Protein AF-A0A7K8XQ75-F1 (afdb_monomer)

Sequence (175 aa):
MLWAVLLTVSVVGAARAELCKPDAQNAFKVRLSIKTALGENAYAWDAHEEYLFRAMVAFAMRRYSSKSTTQISNVLLCNVTDRVSFWFVVTESSQNVTTVPGREVEAAIRLNRHRINSAFLLSDQTLQFLKITSTLSPPLEPSTPVWLIVFGVVLCLVVAGIVLLIVGGIRQRRR

InterPro domains:
  IPR031588 Collectrin domain [PF16959] (27-175)
  IPR031588 Collectrin domain [PS52010] (24-175)
  IPR042944 Collectrin [PTHR46884] (1-175)

Organism: NCBI:txid91767

pLDDT: mean 83.29, std 14.22, range [47.53, 97.81]

Radius of gyration: 29.07 Å; Cα contacts (8 Å, |Δi|>4): 182; chains: 1; bounding box: 82×29×91 Å

Solvent-accessible surface area (backbone atoms only — not comparable to full-atom values): 10017 Å² total; per-residue (Å²): 116,68,67,63,54,54,54,56,55,52,53,58,53,52,58,55,54,64,63,53,41,86,84,31,93,48,46,44,48,37,41,44,37,53,54,80,66,44,52,91,73,42,77,79,90,43,75,65,54,52,49,49,49,26,43,49,52,23,48,24,46,26,69,58,68,72,46,85,66,48,44,45,82,20,41,44,78,29,76,76,43,94,74,44,33,32,34,37,37,47,30,62,40,85,85,53,87,46,69,46,58,44,70,59,53,44,52,14,46,60,74,36,38,72,60,53,26,59,75,70,72,37,48,71,84,30,47,34,43,81,88,46,80,74,84,72,70,76,79,81,71,67,98,60,63,70,65,59,57,53,50,51,54,54,51,52,53,52,53,51,50,52,52,51,51,53,52,47,52,54,52,62,74,75,106

Mean predicted aligned error: 11.75 Å

Secondary structure (DSSP, 8-state):
-HHHHHHHHHHHHHHHHHHTSTT-TT-EEEEE-HHHHHGGGPPP--HHHHHHHHHHHHHHHHHHH--TT--GGGEEEE---TTSEEEEEEBS-SSS-PBPPHHHHHHHHHHTHHHHHHHHT--TTTEEETTS---PPP----SS-HHHHHHHHHHHHHHHHHHHHHHHHHHHHH-

Nearest PDB structures (foldseek):
  8wm3-assembly1_D  TM=7.277E-01  e=9.336E-15  Homo sapiens
  6m1d-assembly1_D  TM=7.687E-01  e=4.676E-13  Homo sapiens
  7l7f-assembly1_D  TM=9.248E-01  e=2.201E-11  Homo sapiens
  7c8j-assembly1_A  TM=8.771E-01  e=1.334E-10  Rhinolophus macrotis
  7wpo-assembly1_A  TM=7.998E-01  e=4.547E-06  Pipistrellus pipistrellus

Foldseek 3Di:
DVVVVVVVVVVLVVLLVVCQDPPPQQKWKKAAQQCVQQPPNRDACDPVVVLVLLVLLQVLLCVQPVDNQFDSLQWDWHDQDRSGMIMIWGARDNNDRHTDHNVSSLVSCLVCVVVSCVVSVHACVRIDTPVHDHNDDPPPDPPDDPVVVVVVVVVVVVVVVVVCVVVVVVVVVVD

Structure (mmCIF, N/CA/C/O backbone):
data_AF-A0A7K8XQ75-F1
#
_entry.id   AF-A0A7K8XQ75-F1
#
loop_
_atom_site.group_PDB
_atom_site.id
_atom_site.type_symbol
_atom_site.label_atom_id
_atom_site.label_alt_id
_atom_site.label_comp_id
_atom_site.label_asym_id
_atom_site.label_entity_id
_atom_site.label_seq_id
_atom_site.pdbx_PDB_ins_code
_atom_site.Cartn_x
_atom_site.Cartn_y
_atom_site.Cartn_z
_atom_site.occupancy
_atom_site.B_iso_or_equiv
_atom_site.auth_seq_id
_atom_site.auth_comp_id
_atom_site.auth_asym_id
_atom_site.auth_atom_id
_atom_site.pdbx_PDB_model_num
ATOM 1 N N . MET A 1 1 ? 28.009 -2.185 -37.818 1.00 51.62 1 MET A N 1
ATOM 2 C CA . MET A 1 1 ? 27.436 -1.313 -36.763 1.00 51.62 1 MET A CA 1
ATOM 3 C C . MET A 1 1 ? 26.170 -1.884 -36.112 1.00 51.62 1 MET A C 1
ATOM 5 O O . MET A 1 1 ? 25.994 -1.663 -34.926 1.00 51.62 1 MET A O 1
ATOM 9 N N . LEU A 1 2 ? 25.347 -2.690 -36.804 1.00 50.03 2 LEU A N 1
ATOM 10 C CA . LEU A 1 2 ? 24.183 -3.376 -36.202 1.00 50.03 2 LEU A CA 1
ATOM 11 C C . LEU A 1 2 ? 24.526 -4.378 -35.082 1.00 50.03 2 LEU A C 1
ATOM 13 O O . LEU A 1 2 ? 23.783 -4.499 -34.115 1.00 50.03 2 LEU A O 1
ATOM 17 N N . TRP A 1 3 ? 25.661 -5.073 -35.181 1.00 47.53 3 TRP A N 1
ATOM 18 C CA . TRP A 1 3 ? 26.038 -6.109 -34.211 1.00 47.53 3 TRP A CA 1
ATOM 19 C C . TRP A 1 3 ? 26.386 -5.544 -32.823 1.00 47.53 3 TRP A C 1
ATOM 21 O O . TRP A 1 3 ? 26.013 -6.120 -31.806 1.00 47.53 3 TRP A O 1
ATOM 31 N N . ALA A 1 4 ? 27.010 -4.362 -32.779 1.00 51.62 4 ALA A N 1
ATOM 32 C CA . ALA A 1 4 ? 27.295 -3.655 -31.530 1.00 51.62 4 ALA A CA 1
ATOM 33 C C . ALA A 1 4 ? 26.014 -3.134 -30.849 1.00 51.62 4 ALA A C 1
ATOM 35 O O . ALA A 1 4 ? 25.926 -3.145 -29.627 1.00 51.62 4 ALA A O 1
ATOM 36 N N . VAL A 1 5 ? 25.006 -2.731 -31.633 1.00 56.59 5 VAL A N 1
ATOM 37 C CA . VAL A 1 5 ? 23.699 -2.282 -31.116 1.00 56.59 5 VAL A CA 1
ATOM 38 C C . VAL A 1 5 ? 22.895 -3.454 -30.543 1.00 56.59 5 VAL A C 1
ATOM 40 O O . VAL A 1 5 ? 22.254 -3.316 -29.508 1.00 56.59 5 VAL A O 1
ATOM 43 N N . LEU A 1 6 ? 22.961 -4.633 -31.167 1.00 54.34 6 LEU A N 1
ATOM 44 C CA . LEU A 1 6 ? 22.294 -5.837 -30.655 1.00 54.34 6 LEU A CA 1
ATOM 45 C C . LEU A 1 6 ? 22.898 -6.312 -29.322 1.00 54.34 6 LEU A C 1
ATOM 47 O O . LEU A 1 6 ? 22.156 -6.651 -28.400 1.00 54.34 6 LEU A O 1
ATOM 51 N N . LEU A 1 7 ? 24.228 -6.265 -29.188 1.00 51.50 7 LEU A N 1
ATOM 52 C CA . LEU A 1 7 ? 24.928 -6.642 -27.956 1.00 51.50 7 LEU A CA 1
ATOM 53 C C . LEU A 1 7 ? 24.612 -5.697 -26.783 1.00 51.50 7 LEU A C 1
ATOM 55 O O . LEU A 1 7 ? 24.363 -6.165 -25.670 1.00 51.50 7 LEU A O 1
ATOM 59 N N . THR A 1 8 ? 24.539 -4.382 -27.009 1.00 51.41 8 THR A N 1
ATOM 60 C CA . THR A 1 8 ? 24.207 -3.427 -25.935 1.00 51.41 8 THR A CA 1
ATOM 61 C C . THR A 1 8 ? 22.751 -3.533 -25.476 1.00 51.41 8 THR A C 1
ATOM 63 O O . THR A 1 8 ? 22.487 -3.437 -24.276 1.00 51.41 8 THR A O 1
ATOM 66 N N . VAL A 1 9 ? 21.809 -3.824 -26.380 1.00 52.88 9 VAL A N 1
ATOM 67 C CA . VAL A 1 9 ? 20.395 -4.054 -26.025 1.00 52.88 9 VAL A CA 1
ATOM 68 C C . VAL A 1 9 ? 20.227 -5.316 -25.163 1.00 52.88 9 VAL A C 1
ATOM 70 O O . VAL A 1 9 ? 19.469 -5.291 -24.190 1.00 52.88 9 VAL A O 1
ATOM 73 N N . SER A 1 10 ? 20.972 -6.393 -25.444 1.00 50.97 10 SER A N 1
ATOM 74 C CA . SER A 1 10 ? 20.899 -7.632 -24.649 1.00 50.97 10 SER A CA 1
ATOM 75 C C . SER A 1 10 ? 21.414 -7.489 -23.210 1.00 50.97 10 SER A C 1
ATOM 77 O O . SER A 1 10 ? 20.824 -8.056 -22.289 1.00 50.97 10 SER A O 1
ATOM 79 N N . VAL A 1 11 ? 22.460 -6.687 -22.980 1.00 50.06 11 VAL A N 1
ATOM 80 C CA . VAL A 1 11 ? 23.058 -6.513 -21.641 1.00 50.06 11 VAL A CA 1
ATOM 81 C C . VAL A 1 11 ? 22.145 -5.703 -20.712 1.00 50.06 11 VAL A C 1
ATOM 83 O O . VAL A 1 11 ? 21.989 -6.048 -19.541 1.00 50.06 11 VAL A O 1
ATOM 86 N N . VAL A 1 12 ? 21.473 -4.669 -21.231 1.00 52.28 12 VAL A N 1
ATOM 87 C CA . VAL A 1 12 ? 20.527 -3.859 -20.439 1.00 52.28 12 VAL A CA 1
ATOM 88 C C . VAL A 1 12 ? 19.280 -4.666 -20.056 1.00 52.28 12 VAL A C 1
ATOM 90 O O . VAL A 1 12 ? 18.773 -4.525 -18.941 1.00 52.28 12 VAL A O 1
ATOM 93 N N . GLY A 1 13 ? 18.802 -5.544 -20.946 1.00 53.75 13 GLY A N 1
ATOM 94 C CA . GLY A 1 13 ? 17.703 -6.468 -20.648 1.00 53.75 13 GLY A CA 1
ATOM 95 C C . GLY A 1 13 ? 18.053 -7.465 -19.539 1.00 53.75 13 GLY A C 1
ATOM 96 O O . GLY A 1 13 ? 17.274 -7.637 -18.601 1.00 53.75 13 GLY A O 1
ATOM 97 N N . ALA A 1 14 ? 19.250 -8.056 -19.595 1.00 54.78 14 ALA A N 1
ATOM 98 C CA . ALA A 1 14 ? 19.721 -9.020 -18.599 1.00 54.78 14 ALA A CA 1
ATOM 99 C C . ALA A 1 14 ? 19.914 -8.394 -17.205 1.00 54.78 14 ALA A C 1
ATOM 101 O O . ALA A 1 14 ? 19.496 -8.977 -16.206 1.00 54.78 14 ALA A O 1
ATOM 102 N N . ALA A 1 15 ? 20.460 -7.174 -17.128 1.00 55.91 15 ALA A N 1
ATOM 103 C CA . ALA A 1 15 ? 20.606 -6.462 -15.857 1.00 55.91 15 ALA A CA 1
ATOM 104 C C . ALA A 1 15 ? 19.244 -6.174 -15.199 1.00 55.91 15 ALA A C 1
ATOM 106 O O . ALA A 1 15 ? 19.079 -6.371 -13.999 1.00 55.91 15 ALA A O 1
ATOM 107 N N . ARG A 1 16 ? 18.231 -5.775 -15.983 1.00 56.72 16 ARG A N 1
ATOM 108 C CA . ARG A 1 16 ? 16.862 -5.561 -15.474 1.00 56.72 16 ARG A CA 1
ATOM 109 C C . ARG A 1 16 ? 16.190 -6.858 -15.012 1.00 56.72 16 ARG A C 1
ATOM 111 O O . ARG A 1 16 ? 15.435 -6.827 -14.043 1.00 56.72 16 ARG A O 1
ATOM 118 N N . ALA A 1 17 ? 16.478 -7.983 -15.666 1.00 58.53 17 ALA A N 1
ATOM 119 C CA . ALA A 1 17 ? 15.944 -9.290 -15.287 1.00 58.53 17 ALA A CA 1
ATOM 120 C C . ALA A 1 17 ? 16.508 -9.798 -13.944 1.00 58.53 17 ALA A C 1
ATOM 122 O O . ALA A 1 17 ? 15.764 -10.378 -13.155 1.00 58.53 17 ALA A O 1
ATOM 123 N N . GLU A 1 18 ? 17.783 -9.525 -13.644 1.00 61.78 18 GLU A N 1
ATOM 124 C CA . GLU A 1 18 ? 18.412 -9.866 -12.357 1.00 61.78 18 GLU A CA 1
ATOM 125 C C . GLU A 1 18 ? 17.819 -9.064 -11.182 1.00 61.78 18 GLU A C 1
ATOM 127 O O . GLU A 1 18 ? 17.559 -9.632 -10.120 1.00 61.78 18 GLU A O 1
ATOM 132 N N . LEU A 1 19 ? 17.519 -7.769 -11.374 1.00 66.88 19 LEU A N 1
ATOM 133 C CA . LEU A 1 19 ? 16.859 -6.949 -10.343 1.00 66.88 19 LEU A CA 1
ATOM 134 C C . LEU A 1 19 ? 15.423 -7.398 -10.045 1.00 66.88 19 LEU A C 1
ATOM 136 O O . LEU A 1 19 ? 14.936 -7.204 -8.933 1.00 66.88 19 LEU A O 1
ATOM 140 N N . CYS A 1 20 ? 14.753 -7.987 -11.033 1.00 69.25 20 CYS A N 1
ATOM 141 C CA . CYS A 1 20 ? 13.373 -8.453 -10.945 1.00 69.25 20 CYS A CA 1
ATOM 142 C C . CYS A 1 20 ? 13.232 -9.881 -10.385 1.00 69.25 20 CYS A C 1
ATOM 144 O O . CYS A 1 20 ? 12.158 -10.481 -10.509 1.00 69.25 20 CYS A O 1
ATOM 146 N N . LYS A 1 21 ? 14.274 -10.442 -9.756 1.00 75.44 21 LYS A N 1
ATOM 147 C CA . LYS A 1 21 ? 14.141 -11.717 -9.043 1.00 75.44 21 LYS A CA 1
ATOM 148 C C . LYS A 1 21 ? 13.175 -11.572 -7.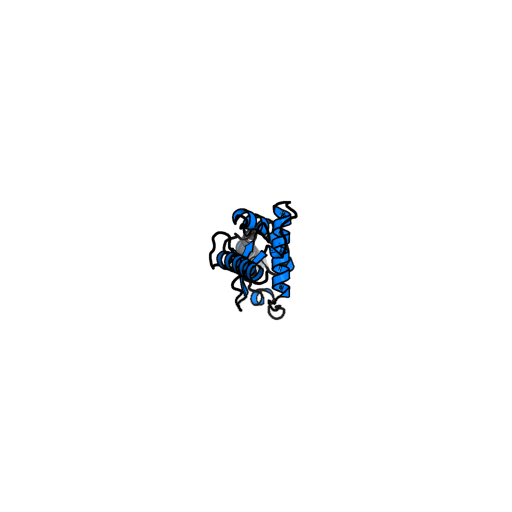855 1.00 75.44 21 LYS A C 1
ATOM 150 O O . LYS A 1 21 ? 13.261 -10.587 -7.113 1.00 75.44 21 LYS A O 1
ATOM 155 N N . PRO A 1 22 ? 12.266 -12.546 -7.645 1.00 68.62 22 PRO A N 1
ATOM 156 C CA . PRO A 1 22 ? 11.470 -12.614 -6.424 1.00 68.62 22 PRO A CA 1
ATOM 157 C C . PRO A 1 22 ? 12.393 -12.528 -5.204 1.00 68.62 22 PRO A C 1
ATOM 159 O O . PRO A 1 22 ? 13.448 -13.158 -5.193 1.00 68.62 22 PRO A O 1
ATOM 162 N N . ASP A 1 23 ? 12.015 -11.726 -4.208 1.00 67.94 23 ASP A N 1
ATOM 163 C CA . ASP A 1 23 ? 12.770 -11.557 -2.959 1.00 67.94 23 ASP A CA 1
ATOM 164 C C . ASP A 1 23 ? 14.181 -10.943 -3.089 1.00 67.94 23 ASP A C 1
ATOM 166 O O . ASP A 1 23 ? 14.977 -11.023 -2.151 1.00 67.94 23 ASP A O 1
ATOM 170 N N . ALA A 1 24 ? 14.490 -10.246 -4.189 1.00 79.81 24 ALA A N 1
ATOM 171 C CA . ALA A 1 24 ? 15.723 -9.462 -4.277 1.00 79.81 24 ALA A CA 1
ATOM 172 C C . ALA A 1 24 ? 15.848 -8.450 -3.111 1.00 79.81 24 ALA A C 1
ATOM 174 O O . ALA A 1 24 ? 14.855 -7.956 -2.561 1.00 79.81 24 ALA A O 1
ATOM 175 N N . GLN A 1 25 ? 17.087 -8.128 -2.723 1.00 78.75 25 GLN A N 1
ATOM 176 C CA . GLN A 1 25 ? 17.400 -7.409 -1.477 1.00 78.75 25 GLN A CA 1
ATOM 177 C C . GLN A 1 25 ? 16.651 -6.068 -1.331 1.00 78.75 25 GLN A C 1
ATOM 179 O O . GLN A 1 25 ? 16.141 -5.769 -0.254 1.00 78.75 25 GLN A O 1
ATOM 184 N N . ASN A 1 26 ? 16.507 -5.312 -2.426 1.00 85.50 26 ASN A N 1
ATOM 185 C CA . ASN A 1 26 ? 15.805 -4.019 -2.476 1.00 85.50 26 ASN A CA 1
ATOM 186 C C . ASN A 1 26 ? 14.450 -4.090 -3.207 1.00 85.50 26 ASN A C 1
ATOM 188 O O . ASN A 1 26 ? 13.930 -3.068 -3.655 1.00 85.50 26 ASN A O 1
ATOM 192 N N . ALA A 1 27 ? 13.880 -5.291 -3.341 1.00 88.75 27 ALA A N 1
ATOM 193 C CA . ALA A 1 27 ? 12.554 -5.490 -3.906 1.00 88.75 27 ALA A CA 1
ATOM 194 C C . ALA A 1 27 ? 11.482 -5.544 -2.814 1.00 88.75 27 ALA A C 1
ATOM 196 O O . ALA A 1 27 ? 11.645 -6.165 -1.752 1.00 88.75 27 ALA A O 1
ATOM 197 N N . PHE A 1 28 ? 10.351 -4.914 -3.122 1.00 90.88 28 PHE A N 1
ATOM 198 C CA . PHE A 1 28 ? 9.192 -4.819 -2.248 1.00 90.88 28 PHE A CA 1
ATOM 199 C C . PHE A 1 28 ? 7.995 -5.491 -2.901 1.00 90.88 28 PHE A C 1
ATOM 201 O O . PHE A 1 28 ? 7.635 -5.178 -4.035 1.00 90.88 28 PHE A O 1
ATOM 208 N N . LYS A 1 29 ? 7.362 -6.411 -2.172 1.00 92.81 29 LYS A N 1
ATOM 209 C CA . LYS A 1 29 ? 6.135 -7.067 -2.618 1.00 92.81 29 LYS A CA 1
ATOM 210 C C . LYS A 1 29 ? 4.924 -6.254 -2.206 1.00 92.81 29 LYS A C 1
ATOM 212 O O . LYS A 1 29 ? 4.762 -5.939 -1.022 1.00 92.81 29 LYS A O 1
ATOM 217 N N . VAL A 1 30 ? 4.071 -5.985 -3.183 1.00 94.00 30 VAL A N 1
ATOM 218 C CA . VAL A 1 30 ? 2.798 -5.289 -3.024 1.00 94.00 30 VAL A CA 1
ATOM 219 C C . VAL A 1 30 ? 1.667 -6.281 -3.241 1.00 94.00 30 VAL A C 1
ATOM 221 O O . VAL A 1 30 ? 1.740 -7.159 -4.106 1.00 94.00 30 VAL A O 1
ATOM 224 N N . ARG A 1 31 ? 0.630 -6.163 -2.416 1.00 93.75 31 ARG A N 1
ATOM 225 C CA . ARG A 1 31 ? -0.622 -6.909 -2.544 1.00 93.75 31 ARG A CA 1
ATOM 226 C C . ARG A 1 31 ? -1.774 -5.920 -2.546 1.00 93.75 31 ARG A C 1
ATOM 228 O O . ARG A 1 31 ? -1.891 -5.133 -1.605 1.00 93.75 31 ARG A O 1
ATOM 235 N N . LEU A 1 32 ? -2.602 -5.984 -3.583 1.00 93.31 32 LEU A N 1
ATOM 236 C CA . LEU A 1 32 ? -3.804 -5.174 -3.699 1.00 93.31 32 LEU A CA 1
ATOM 237 C C . LEU A 1 32 ? -5.047 -6.058 -3.586 1.00 93.31 32 LEU A C 1
ATOM 239 O O . LEU A 1 32 ? -5.178 -7.070 -4.266 1.00 93.31 32 LEU A O 1
ATOM 243 N N . SER A 1 33 ? -5.981 -5.637 -2.743 1.00 93.19 33 SER A N 1
ATOM 244 C CA . SER A 1 33 ? -7.281 -6.271 -2.525 1.00 93.19 33 SER A CA 1
ATOM 245 C C . SER A 1 33 ? -8.392 -5.344 -3.020 1.00 93.19 33 SER A C 1
ATOM 247 O O . SER A 1 33 ? -9.224 -4.880 -2.242 1.00 93.19 33 SER A O 1
ATOM 249 N N . ILE A 1 34 ? -8.384 -5.050 -4.324 1.00 92.62 34 ILE A N 1
ATOM 250 C CA . ILE A 1 34 ? -9.261 -4.048 -4.960 1.00 92.62 34 ILE A CA 1
ATOM 251 C C . ILE A 1 34 ? -10.739 -4.425 -4.799 1.00 92.62 34 ILE A C 1
ATOM 253 O O . ILE A 1 34 ? -11.541 -3.623 -4.328 1.00 92.62 34 ILE A O 1
ATOM 257 N N . LYS A 1 35 ? -11.088 -5.686 -5.089 1.00 92.88 35 LYS A N 1
ATOM 258 C CA . LYS A 1 35 ? -12.463 -6.191 -4.945 1.00 92.88 35 LYS A CA 1
ATOM 259 C C . LYS A 1 35 ? -12.960 -6.151 -3.497 1.00 92.88 35 LYS A C 1
ATOM 261 O O . LYS A 1 35 ? -14.129 -5.882 -3.257 1.00 92.88 35 LYS A O 1
ATOM 266 N N . THR A 1 36 ? -12.076 -6.383 -2.527 1.00 91.69 36 THR A N 1
ATOM 267 C CA . THR A 1 36 ? -12.418 -6.279 -1.100 1.00 91.69 36 THR A CA 1
ATOM 268 C C . THR A 1 36 ? -12.687 -4.834 -0.686 1.00 91.69 36 THR A C 1
ATOM 270 O O . THR A 1 36 ? -13.547 -4.604 0.155 1.00 91.69 36 THR A O 1
ATOM 273 N N . ALA A 1 37 ? -11.970 -3.869 -1.266 1.00 91.31 37 ALA A N 1
ATOM 274 C CA . ALA A 1 37 ? -12.119 -2.454 -0.938 1.00 91.31 37 ALA A CA 1
ATOM 275 C C . ALA A 1 37 ? -13.349 -1.807 -1.595 1.00 91.31 37 ALA A C 1
ATOM 277 O O . ALA A 1 37 ? -14.038 -1.016 -0.959 1.00 91.31 37 ALA A O 1
ATOM 278 N N . LEU A 1 38 ? -13.602 -2.126 -2.868 1.00 92.00 38 LEU A N 1
ATOM 279 C CA . LEU A 1 38 ? -14.542 -1.388 -3.723 1.00 92.00 38 LEU A CA 1
ATOM 280 C C . LEU A 1 38 ? -15.790 -2.192 -4.117 1.00 92.00 38 LEU A C 1
ATOM 282 O O . LEU A 1 38 ? -16.727 -1.625 -4.680 1.00 92.00 38 LEU A O 1
ATOM 286 N N . GLY A 1 39 ? -15.828 -3.496 -3.822 1.00 92.69 39 GLY A N 1
ATOM 287 C CA . GLY A 1 39 ? -16.958 -4.365 -4.150 1.00 92.69 39 GLY A CA 1
ATOM 288 C C . GLY A 1 39 ? -17.247 -4.382 -5.652 1.00 92.69 39 GLY A C 1
ATOM 289 O O . GLY A 1 39 ? -16.373 -4.710 -6.453 1.00 92.69 39 GLY A O 1
ATOM 290 N N . GLU A 1 40 ? -18.470 -4.003 -6.021 1.00 93.69 40 GLU A N 1
ATOM 291 C CA . GLU A 1 40 ? -18.932 -3.946 -7.416 1.00 93.69 40 GLU A CA 1
ATOM 292 C C . GLU A 1 40 ? -18.335 -2.771 -8.213 1.00 93.69 40 GLU A C 1
ATOM 294 O O . GLU A 1 40 ? -18.297 -2.817 -9.436 1.00 93.69 40 GLU A O 1
ATOM 299 N N . ASN A 1 41 ? -17.802 -1.744 -7.540 1.00 92.44 41 ASN A N 1
ATOM 300 C CA . ASN A 1 41 ? -17.135 -0.603 -8.184 1.00 92.44 41 ASN A CA 1
ATOM 301 C C . ASN A 1 41 ? -15.624 -0.837 -8.380 1.00 92.44 41 ASN A C 1
ATOM 303 O O . ASN A 1 41 ? -14.857 0.114 -8.540 1.00 92.44 41 ASN A O 1
ATOM 307 N N . ALA A 1 42 ? -15.162 -2.087 -8.289 1.00 93.31 42 ALA A N 1
ATOM 308 C CA . ALA A 1 42 ? -13.751 -2.418 -8.422 1.00 93.31 42 ALA A CA 1
ATOM 309 C C . ALA A 1 42 ? -13.264 -2.207 -9.861 1.00 93.31 42 ALA A C 1
ATOM 311 O O . ALA A 1 42 ? -13.775 -2.816 -10.800 1.00 93.31 42 ALA A O 1
ATOM 312 N N . TYR A 1 43 ? -12.236 -1.376 -10.020 1.00 93.25 43 TYR A N 1
ATOM 313 C CA . TYR A 1 43 ? -11.557 -1.198 -11.299 1.00 93.25 43 TYR A CA 1
ATOM 314 C C . TYR A 1 43 ? -10.650 -2.392 -11.625 1.00 93.25 43 TYR A C 1
ATOM 316 O O . TYR A 1 43 ? -10.206 -3.133 -10.740 1.00 93.25 43 TYR A O 1
ATOM 324 N N . ALA A 1 44 ? -10.377 -2.576 -12.917 1.00 93.62 44 ALA A N 1
ATOM 325 C CA . ALA A 1 44 ? -9.423 -3.567 -13.390 1.00 93.62 44 ALA A CA 1
ATOM 326 C C . ALA A 1 44 ? -7.993 -3.046 -13.208 1.00 93.62 44 ALA A C 1
ATOM 328 O O . ALA A 1 44 ? -7.710 -1.884 -13.486 1.00 93.62 44 ALA A O 1
ATOM 329 N N . TRP A 1 45 ? -7.085 -3.912 -12.761 1.00 93.94 45 TRP A N 1
ATOM 330 C CA . TRP A 1 45 ? -5.667 -3.572 -12.712 1.00 93.94 45 TRP A CA 1
ATOM 331 C C . TRP A 1 45 ? -5.052 -3.745 -14.101 1.00 93.94 45 TRP A C 1
ATOM 333 O O . TRP A 1 45 ? -4.748 -4.865 -14.512 1.00 93.94 45 TRP A O 1
ATOM 343 N N . ASP A 1 46 ? -4.917 -2.643 -14.832 1.00 92.81 46 ASP A N 1
ATOM 344 C CA . ASP A 1 46 ? -4.416 -2.612 -16.204 1.00 92.81 46 ASP A CA 1
ATOM 345 C C . ASP A 1 46 ? -3.104 -1.810 -16.331 1.00 92.81 46 ASP A C 1
ATOM 347 O O . ASP A 1 46 ? -2.505 -1.359 -15.351 1.00 92.81 46 ASP A O 1
ATOM 351 N N . ALA A 1 47 ? -2.636 -1.618 -17.567 1.00 93.31 47 ALA A N 1
ATOM 352 C CA . ALA A 1 47 ? -1.417 -0.862 -17.839 1.00 93.31 47 ALA A CA 1
ATOM 353 C C . ALA A 1 47 ? -1.501 0.619 -17.411 1.00 93.31 47 ALA A C 1
ATOM 355 O O . ALA A 1 47 ? -0.464 1.251 -17.194 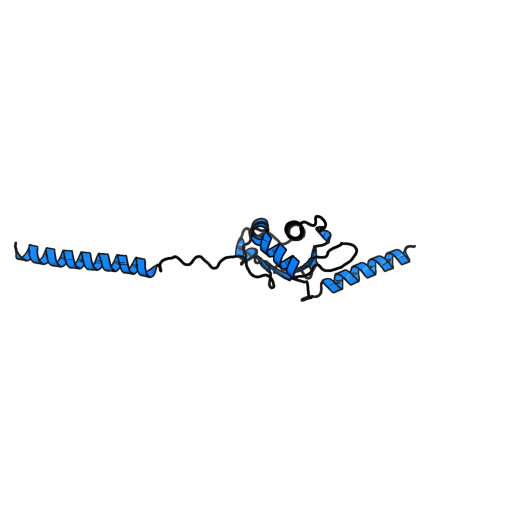1.00 93.31 47 ALA A O 1
ATOM 356 N N . HIS A 1 48 ? -2.704 1.193 -17.314 1.00 94.62 48 HIS A N 1
ATOM 357 C CA . HIS A 1 48 ? -2.911 2.571 -16.870 1.00 94.62 48 HIS A CA 1
ATOM 358 C C . HIS A 1 48 ? -2.761 2.666 -15.351 1.00 94.62 48 HIS A C 1
ATOM 360 O O . HIS A 1 48 ? -2.037 3.542 -14.871 1.00 94.62 48 HIS A O 1
ATOM 366 N N . GLU A 1 49 ? -3.330 1.716 -14.611 1.00 94.62 49 GLU A N 1
ATOM 367 C CA . GLU A 1 49 ? -3.148 1.606 -13.159 1.00 94.62 49 GLU A CA 1
ATOM 368 C C . GLU A 1 49 ? -1.695 1.289 -12.784 1.00 94.62 49 GLU A C 1
ATOM 370 O O . GLU A 1 49 ? -1.127 1.891 -11.869 1.00 94.62 49 GLU A O 1
ATOM 375 N N . GLU A 1 50 ? -1.023 0.425 -13.551 1.00 94.25 50 GLU A N 1
ATOM 376 C CA . GLU A 1 50 ? 0.414 0.200 -13.387 1.00 94.25 50 GLU A CA 1
ATOM 377 C C . GLU A 1 50 ? 1.233 1.477 -13.602 1.00 94.25 50 GLU A C 1
ATOM 379 O O . GLU A 1 50 ? 2.181 1.749 -12.857 1.00 94.25 50 GLU A O 1
ATOM 384 N N . TYR A 1 51 ? 0.898 2.263 -14.627 1.00 95.31 51 TYR A N 1
ATOM 385 C CA . TYR A 1 51 ? 1.566 3.532 -14.894 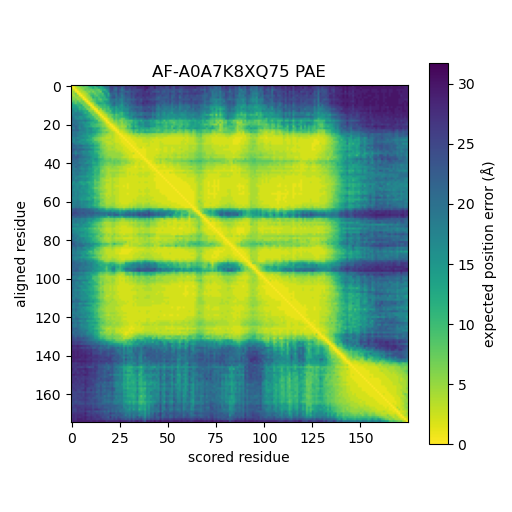1.00 95.31 51 TYR A CA 1
ATOM 386 C C . TYR A 1 51 ? 1.331 4.530 -13.755 1.00 95.31 51 TYR A C 1
ATOM 388 O O . TYR A 1 51 ? 2.286 5.151 -13.276 1.00 95.31 51 TYR A O 1
ATOM 396 N N . LEU A 1 52 ? 0.089 4.639 -13.272 1.00 96.00 52 LEU A N 1
ATOM 397 C CA . LEU A 1 52 ? -0.267 5.466 -12.123 1.00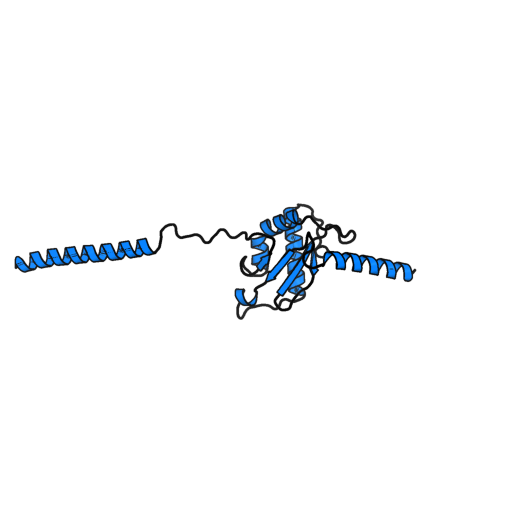 96.00 52 LEU A CA 1
ATOM 398 C C . LEU A 1 52 ? 0.520 5.040 -10.880 1.00 96.00 52 LEU A C 1
ATOM 400 O O . LEU A 1 52 ? 1.071 5.886 -10.175 1.00 96.00 52 LEU A O 1
ATOM 404 N N . PHE A 1 53 ? 0.668 3.735 -10.646 1.00 95.81 53 PHE A N 1
ATOM 405 C CA . PHE A 1 53 ? 1.443 3.213 -9.523 1.00 95.81 53 PHE A CA 1
ATOM 406 C C . PHE A 1 53 ? 2.914 3.607 -9.619 1.00 95.81 53 PHE A C 1
ATOM 408 O O . PHE A 1 53 ? 3.477 4.147 -8.662 1.00 95.81 53 PHE A O 1
ATOM 415 N N . ARG A 1 54 ? 3.535 3.422 -10.791 1.00 95.00 54 ARG A N 1
ATOM 416 C CA . ARG A 1 54 ? 4.919 3.860 -11.037 1.00 95.00 54 ARG A CA 1
ATOM 417 C C . ARG A 1 54 ? 5.076 5.360 -10.805 1.00 95.00 54 ARG A C 1
ATOM 419 O O . ARG A 1 54 ? 6.052 5.783 -10.185 1.00 95.00 54 ARG A O 1
ATOM 426 N N . ALA A 1 55 ? 4.108 6.161 -11.248 1.00 95.12 55 ALA A N 1
ATOM 427 C CA . ALA A 1 55 ? 4.103 7.604 -11.043 1.00 95.12 55 ALA A CA 1
ATOM 428 C C . ALA A 1 55 ? 3.993 7.981 -9.558 1.00 95.12 55 ALA A C 1
ATOM 430 O O . ALA A 1 55 ? 4.734 8.848 -9.096 1.00 95.12 55 ALA A O 1
ATOM 431 N N . MET A 1 56 ? 3.137 7.302 -8.791 1.00 95.31 56 MET A N 1
ATOM 432 C CA . MET A 1 56 ? 2.971 7.537 -7.355 1.00 95.31 56 MET A CA 1
ATOM 433 C C . MET A 1 56 ? 4.214 7.153 -6.549 1.00 95.31 56 MET A C 1
ATOM 435 O O . MET A 1 56 ? 4.615 7.897 -5.651 1.00 95.31 56 MET A O 1
ATOM 439 N N . VAL A 1 57 ? 4.875 6.046 -6.896 1.00 93.88 57 VAL A N 1
ATOM 440 C CA . VAL A 1 57 ? 6.157 5.660 -6.286 1.00 93.88 57 VAL A CA 1
ATOM 441 C C . VAL A 1 57 ? 7.248 6.671 -6.638 1.00 93.88 57 VAL A C 1
ATOM 443 O O . VAL A 1 57 ? 7.935 7.163 -5.744 1.00 93.88 57 VAL A O 1
ATOM 446 N N . ALA A 1 58 ? 7.382 7.055 -7.912 1.00 92.94 58 ALA A N 1
ATOM 447 C CA . ALA A 1 58 ? 8.355 8.065 -8.328 1.00 92.94 58 ALA A CA 1
ATOM 448 C C . ALA A 1 58 ? 8.107 9.416 -7.633 1.00 92.94 58 ALA A C 1
ATOM 450 O O . ALA A 1 58 ? 9.049 10.068 -7.179 1.00 92.94 58 ALA A O 1
ATOM 451 N N . PHE A 1 59 ? 6.840 9.812 -7.486 1.00 92.88 59 PHE A N 1
ATOM 452 C CA . PHE A 1 59 ? 6.438 10.986 -6.719 1.00 92.88 59 PHE A CA 1
ATOM 453 C C . PHE A 1 59 ? 6.877 10.883 -5.251 1.00 92.88 59 PHE A C 1
ATOM 455 O O . PHE A 1 59 ? 7.490 11.819 -4.733 1.00 92.88 59 PHE A O 1
ATOM 462 N N . ALA A 1 60 ? 6.611 9.753 -4.588 1.00 92.38 60 ALA A N 1
ATOM 463 C CA . ALA A 1 60 ? 6.986 9.539 -3.192 1.00 92.38 60 ALA A CA 1
ATOM 464 C C . ALA A 1 60 ? 8.506 9.639 -2.990 1.00 92.38 60 ALA A C 1
ATOM 466 O O . ALA A 1 60 ? 8.968 10.320 -2.071 1.00 92.38 60 ALA A O 1
ATOM 467 N N . MET A 1 61 ? 9.281 9.040 -3.897 1.00 91.31 61 MET A N 1
ATOM 468 C CA . MET A 1 61 ? 10.745 9.105 -3.884 1.00 91.31 61 MET A CA 1
ATOM 469 C C . MET A 1 61 ? 11.265 10.536 -4.050 1.00 91.31 61 MET A C 1
ATOM 471 O O . MET A 1 61 ? 12.106 10.979 -3.264 1.00 91.31 61 MET A O 1
ATOM 475 N N . ARG A 1 62 ? 10.721 11.298 -5.011 1.00 90.94 62 ARG A N 1
ATOM 476 C CA . ARG A 1 62 ? 11.069 12.718 -5.211 1.00 90.94 62 ARG A CA 1
ATOM 477 C C . ARG A 1 62 ? 10.739 13.567 -3.990 1.00 90.94 62 ARG A C 1
ATOM 479 O O . ARG A 1 62 ? 11.524 14.429 -3.605 1.00 90.94 62 ARG A O 1
ATOM 486 N N . ARG A 1 63 ? 9.574 13.328 -3.382 1.00 89.50 63 ARG A N 1
ATOM 487 C CA . ARG A 1 63 ? 9.109 14.064 -2.202 1.00 89.50 63 ARG A CA 1
ATOM 488 C C . ARG A 1 63 ? 10.007 13.821 -0.991 1.00 89.50 63 ARG A C 1
ATOM 490 O O . ARG A 1 63 ? 10.226 14.758 -0.230 1.00 89.50 63 ARG A O 1
ATOM 497 N N . TYR A 1 64 ? 10.481 12.589 -0.812 1.00 87.62 64 TYR A N 1
ATOM 498 C CA . TYR A 1 64 ? 11.303 12.184 0.326 1.00 87.62 64 TYR A CA 1
ATOM 499 C C . TYR A 1 64 ? 12.761 12.635 0.202 1.00 87.62 64 TYR A C 1
ATOM 501 O O . TYR A 1 64 ? 13.305 13.221 1.130 1.00 87.62 64 TYR A O 1
ATOM 509 N N . SER A 1 65 ? 13.395 12.382 -0.947 1.00 76.81 65 SER A N 1
ATOM 510 C CA . SER A 1 65 ? 14.832 12.628 -1.118 1.00 76.81 65 SER A CA 1
ATOM 511 C C . SER A 1 65 ? 15.158 14.091 -1.456 1.00 76.81 65 SER A C 1
ATOM 513 O O . SER A 1 65 ? 16.327 14.468 -1.483 1.00 76.81 65 SER A O 1
ATOM 515 N N . SER A 1 66 ? 14.157 14.918 -1.794 1.00 65.06 66 SER A N 1
ATOM 516 C CA . SER A 1 66 ? 14.323 16.254 -2.410 1.00 65.06 66 SER A CA 1
ATOM 517 C C . SER A 1 66 ? 15.187 16.260 -3.688 1.00 65.06 66 SER A C 1
ATOM 519 O O . SER A 1 66 ? 15.430 17.311 -4.278 1.00 65.06 66 SER A O 1
ATOM 521 N N . LYS A 1 67 ? 15.619 15.083 -4.158 1.00 61.75 67 LYS A N 1
ATOM 522 C CA . LYS A 1 67 ? 16.288 14.846 -5.432 1.00 61.75 67 LYS A CA 1
ATOM 523 C C . LYS A 1 67 ? 15.214 14.710 -6.508 1.00 61.75 67 LYS A C 1
ATOM 525 O O . LYS A 1 67 ? 14.422 13.769 -6.511 1.00 61.75 67 LYS A O 1
ATOM 530 N N . SER A 1 68 ? 15.188 15.657 -7.439 1.00 61.28 68 SER A N 1
ATOM 531 C CA . SER A 1 68 ? 14.211 15.748 -8.537 1.00 61.28 68 SER A CA 1
ATOM 532 C C . SER A 1 68 ? 14.372 14.675 -9.626 1.00 61.28 68 SER A C 1
ATOM 534 O O . SER A 1 68 ? 13.649 14.690 -10.623 1.00 61.28 68 SER A O 1
ATOM 536 N N . THR A 1 69 ? 15.306 13.736 -9.464 1.00 71.44 69 THR A N 1
ATOM 537 C CA . THR A 1 69 ? 15.829 12.913 -10.560 1.00 71.44 69 THR A CA 1
ATOM 538 C C . THR A 1 69 ? 15.124 11.573 -10.748 1.00 71.44 69 THR A C 1
ATOM 540 O O . THR A 1 69 ? 15.231 11.004 -11.832 1.00 71.44 69 THR A O 1
ATOM 543 N N . THR A 1 70 ? 14.369 11.058 -9.766 1.00 82.06 70 THR A N 1
ATOM 544 C CA . THR A 1 70 ? 13.680 9.765 -9.931 1.00 82.06 70 THR A CA 1
ATOM 545 C C . THR A 1 70 ? 12.601 9.880 -11.003 1.00 82.06 70 THR A C 1
ATOM 547 O O . THR A 1 70 ? 11.627 10.610 -10.835 1.00 82.06 70 THR A O 1
ATOM 550 N N . GLN A 1 71 ? 12.764 9.200 -12.132 1.00 86.56 71 GLN A N 1
ATOM 551 C CA . GLN A 1 71 ? 11.764 9.173 -13.202 1.00 86.56 71 GLN A CA 1
ATOM 552 C C . GLN A 1 71 ? 10.825 7.976 -13.035 1.00 86.56 71 GLN A C 1
ATOM 554 O O . GLN A 1 71 ? 11.141 7.017 -12.337 1.00 86.56 71 GLN A O 1
ATOM 559 N N . ILE A 1 72 ? 9.674 8.015 -13.709 1.00 89.31 72 ILE A N 1
ATOM 560 C CA . ILE A 1 72 ? 8.698 6.911 -13.713 1.00 89.31 72 ILE A CA 1
ATOM 561 C C . ILE A 1 72 ? 9.341 5.626 -14.263 1.00 89.31 72 ILE A C 1
ATOM 563 O O . ILE A 1 72 ? 9.107 4.542 -13.742 1.00 89.31 72 ILE A O 1
ATOM 567 N N . SER A 1 73 ? 10.226 5.755 -15.259 1.00 87.62 73 SER A N 1
ATOM 568 C CA . SER A 1 73 ? 11.004 4.651 -15.841 1.00 87.62 73 SER A CA 1
ATOM 569 C C . SER A 1 73 ? 11.957 3.964 -14.863 1.00 87.62 73 SER A C 1
ATOM 571 O O . SER A 1 73 ? 12.411 2.858 -15.142 1.00 87.62 73 SER A O 1
ATOM 573 N N . ASN A 1 74 ? 12.283 4.617 -13.746 1.00 88.50 74 ASN A N 1
ATOM 574 C CA . ASN A 1 74 ? 13.165 4.065 -12.723 1.00 88.50 74 ASN A CA 1
ATOM 575 C C . ASN A 1 74 ? 12.403 3.162 -11.740 1.00 88.50 74 ASN A C 1
ATOM 577 O O . ASN A 1 74 ? 13.019 2.516 -10.896 1.00 88.50 74 ASN A O 1
ATOM 581 N N . VAL A 1 75 ? 11.068 3.127 -11.826 1.00 90.69 75 VAL A N 1
ATOM 582 C CA . VAL A 1 75 ? 10.225 2.212 -11.057 1.00 90.69 75 VAL A CA 1
ATOM 583 C C . VAL A 1 75 ? 9.897 1.013 -11.937 1.00 90.69 75 VAL A C 1
ATOM 585 O O . VAL A 1 75 ? 9.140 1.107 -12.905 1.00 90.69 75 VAL A O 1
ATOM 588 N N . LEU A 1 76 ? 10.491 -0.125 -11.597 1.00 90.06 76 LEU A N 1
ATOM 589 C CA . LEU A 1 76 ? 10.305 -1.387 -12.300 1.00 90.06 76 LEU A CA 1
ATOM 590 C C . LEU A 1 76 ? 9.253 -2.211 -11.563 1.00 90.06 76 LEU A C 1
ATOM 592 O O . LEU A 1 76 ? 9.367 -2.394 -10.353 1.00 90.06 76 LEU A O 1
ATOM 596 N N . LEU A 1 77 ? 8.249 -2.703 -12.290 1.00 91.19 77 LEU A N 1
ATOM 597 C CA . LEU A 1 77 ? 7.290 -3.693 -11.797 1.00 91.19 77 LEU A CA 1
ATOM 598 C C . LEU A 1 77 ? 7.684 -5.055 -12.359 1.00 91.19 77 LEU A C 1
ATOM 600 O O . LEU A 1 77 ? 8.015 -5.175 -13.538 1.00 91.19 77 LEU A O 1
ATOM 604 N N . CYS A 1 78 ? 7.640 -6.071 -11.510 1.00 88.88 78 CYS A N 1
ATOM 605 C CA . CYS A 1 78 ? 8.063 -7.423 -11.826 1.00 88.88 78 CYS A CA 1
ATOM 606 C C . CYS A 1 78 ? 7.006 -8.419 -11.333 1.00 88.88 78 CYS A C 1
ATOM 608 O O . CYS A 1 78 ? 6.475 -8.271 -10.230 1.00 88.88 78 CYS A O 1
ATOM 610 N N . ASN A 1 79 ? 6.769 -9.477 -12.113 1.00 88.94 79 ASN A N 1
ATOM 611 C CA . ASN A 1 79 ? 5.920 -10.612 -11.734 1.00 88.94 79 ASN A CA 1
ATOM 612 C C . ASN A 1 79 ? 4.506 -10.196 -11.273 1.00 88.94 79 ASN A C 1
ATOM 614 O O . ASN A 1 79 ? 4.106 -10.483 -10.143 1.00 88.94 79 ASN A O 1
ATOM 618 N N . VAL A 1 80 ? 3.787 -9.467 -12.135 1.00 88.94 80 VAL A N 1
ATOM 619 C CA . VAL A 1 80 ? 2.386 -9.081 -11.911 1.00 88.94 80 VAL A CA 1
ATOM 620 C C . VAL A 1 80 ? 1.491 -10.307 -12.077 1.00 88.94 80 VAL A C 1
ATOM 622 O O . VAL A 1 80 ? 1.564 -10.996 -13.089 1.00 88.94 80 VAL A O 1
ATOM 625 N N . THR A 1 81 ? 0.677 -10.598 -11.063 1.00 89.75 81 THR A N 1
ATOM 626 C CA . THR A 1 81 ? -0.257 -11.733 -11.052 1.00 89.75 81 THR A CA 1
ATOM 627 C C . THR A 1 81 ? -1.711 -11.286 -11.200 1.00 89.75 81 THR A C 1
ATOM 629 O O . THR A 1 81 ? -2.049 -10.153 -10.861 1.00 89.75 81 THR A O 1
ATOM 632 N N . ASP A 1 82 ? -2.599 -12.210 -11.582 1.00 84.88 82 ASP A N 1
ATOM 633 C CA . ASP A 1 82 ? -4.043 -11.947 -11.738 1.00 84.88 82 ASP A CA 1
ATOM 634 C C . ASP A 1 82 ? -4.736 -11.518 -10.435 1.00 84.88 82 ASP A C 1
ATOM 636 O O . ASP A 1 82 ? -5.685 -10.740 -10.441 1.00 84.88 82 ASP A O 1
ATOM 640 N N . ARG A 1 83 ? -4.244 -11.990 -9.278 1.00 81.50 83 ARG A N 1
ATOM 641 C CA . ARG A 1 83 ? -4.710 -11.542 -7.948 1.00 81.50 83 ARG A CA 1
ATOM 642 C C . ARG A 1 83 ? -4.120 -10.186 -7.536 1.00 81.50 83 ARG A C 1
ATOM 644 O O . ARG A 1 83 ? -4.161 -9.845 -6.359 1.00 81.50 83 ARG A O 1
ATOM 651 N N . VAL A 1 84 ? -3.534 -9.460 -8.486 1.00 87.94 84 VAL A N 1
ATOM 652 C CA . VAL A 1 84 ? -2.884 -8.160 -8.325 1.00 87.94 84 VAL A CA 1
ATOM 653 C C . VAL A 1 84 ? -1.860 -8.171 -7.189 1.00 87.94 84 VAL A C 1
ATOM 655 O O . VAL A 1 84 ? -1.948 -7.468 -6.178 1.00 87.94 84 VAL A O 1
ATOM 658 N N . SER A 1 85 ? -0.849 -9.019 -7.360 1.00 91.94 85 SER A N 1
ATOM 659 C CA . SER A 1 85 ? 0.368 -8.961 -6.558 1.00 91.94 85 SER A CA 1
ATOM 660 C C . SER A 1 85 ? 1.568 -8.830 -7.469 1.00 91.94 85 SER A C 1
ATOM 662 O O . SER A 1 85 ? 1.650 -9.537 -8.469 1.00 91.94 85 SER A O 1
ATOM 664 N N . PHE A 1 86 ? 2.502 -7.967 -7.103 1.00 93.50 86 PHE A N 1
ATOM 665 C CA . PHE A 1 86 ? 3.719 -7.764 -7.872 1.00 93.50 86 PHE A CA 1
ATOM 666 C C . PHE A 1 86 ? 4.860 -7.320 -6.971 1.00 93.50 86 PHE A C 1
ATOM 668 O O . PHE A 1 86 ? 4.671 -6.886 -5.830 1.00 93.50 86 PHE A O 1
ATOM 675 N N . TRP A 1 87 ? 6.063 -7.451 -7.501 1.00 92.50 87 TRP A N 1
ATOM 676 C CA . TRP A 1 87 ? 7.264 -6.882 -6.924 1.00 92.50 87 TRP A CA 1
ATOM 677 C C . TRP A 1 87 ? 7.556 -5.554 -7.601 1.00 92.50 87 TRP A C 1
ATOM 679 O O . TRP A 1 87 ? 7.358 -5.424 -8.807 1.00 92.50 87 TRP A O 1
ATOM 689 N N . PHE A 1 88 ? 8.048 -4.577 -6.849 1.00 92.75 88 PHE A N 1
ATOM 690 C CA . PHE A 1 88 ? 8.624 -3.383 -7.449 1.00 92.75 88 PHE A CA 1
ATOM 691 C C . PHE A 1 88 ? 10.008 -3.081 -6.891 1.00 92.75 88 PHE A C 1
ATOM 693 O O . PHE A 1 88 ? 10.331 -3.409 -5.744 1.00 92.75 88 PHE A O 1
ATOM 700 N N . VAL A 1 89 ? 10.810 -2.445 -7.739 1.00 91.00 89 VAL A N 1
ATOM 701 C CA . VAL A 1 89 ? 12.171 -2.002 -7.441 1.00 91.00 89 VAL A CA 1
ATOM 702 C C . VAL A 1 89 ? 12.339 -0.577 -7.949 1.00 91.00 89 VAL A C 1
ATOM 704 O O . VAL A 1 89 ? 11.814 -0.218 -9.004 1.00 91.00 89 VAL A O 1
ATOM 707 N N . VAL A 1 90 ? 13.074 0.235 -7.193 1.00 90.00 90 VAL A N 1
ATOM 708 C CA . VAL A 1 90 ? 13.407 1.612 -7.567 1.00 90.00 90 VAL A CA 1
ATOM 709 C C . VAL A 1 90 ? 14.896 1.698 -7.881 1.00 90.00 90 VAL A C 1
ATOM 711 O O . VAL A 1 90 ? 15.732 1.298 -7.067 1.00 90.00 90 VAL A O 1
ATOM 714 N N . THR A 1 91 ? 15.231 2.238 -9.050 1.00 87.56 91 THR A N 1
ATOM 715 C CA . THR A 1 91 ? 16.613 2.504 -9.465 1.00 87.56 91 THR A CA 1
ATOM 716 C C . THR A 1 91 ? 16.947 3.995 -9.386 1.00 87.56 91 THR A C 1
ATOM 718 O O . THR A 1 91 ? 16.069 4.860 -9.443 1.00 87.56 91 THR A O 1
ATOM 721 N N . GLU A 1 92 ? 18.227 4.328 -9.234 1.00 81.88 92 GLU A N 1
ATOM 722 C CA . GLU A 1 92 ? 18.668 5.731 -9.221 1.00 81.88 92 GLU A CA 1
ATOM 723 C C . GLU A 1 92 ? 18.655 6.345 -10.624 1.00 81.88 92 GLU A C 1
ATOM 725 O O . GLU A 1 92 ? 18.204 7.477 -10.810 1.00 81.88 92 GLU A O 1
ATOM 730 N N . SER A 1 93 ? 19.112 5.586 -11.622 1.00 75.31 93 SER A N 1
ATOM 731 C CA . SER A 1 93 ? 19.174 5.999 -13.022 1.00 75.31 93 SER A CA 1
ATOM 732 C C . SER A 1 93 ? 18.546 4.945 -13.932 1.00 75.31 93 SER A C 1
ATOM 734 O O . SER A 1 93 ? 18.482 3.757 -13.606 1.00 75.31 93 SER A O 1
ATOM 736 N N . SER A 1 94 ? 18.073 5.388 -15.095 1.00 65.31 94 SER A N 1
ATOM 737 C CA . SER A 1 94 ? 17.577 4.515 -16.158 1.00 65.31 94 SER A CA 1
ATOM 738 C C . SER A 1 94 ? 18.709 3.828 -16.935 1.00 65.31 94 SER A C 1
ATOM 740 O O . SER A 1 94 ? 18.456 2.803 -17.574 1.00 65.31 94 SER A O 1
ATOM 742 N N . GLN A 1 95 ? 19.932 4.379 -16.866 1.00 61.59 95 GLN A N 1
ATOM 743 C CA . GLN A 1 95 ? 21.124 3.923 -17.597 1.00 61.59 95 GLN A CA 1
ATOM 744 C C . GLN A 1 95 ? 22.059 3.060 -16.739 1.00 61.59 95 GLN A C 1
ATOM 746 O O . GLN A 1 95 ? 22.510 2.016 -17.197 1.00 61.59 95 GLN A O 1
ATOM 751 N N . ASN A 1 96 ? 22.299 3.459 -15.484 1.00 62.19 96 ASN A N 1
ATOM 752 C CA . ASN A 1 96 ? 23.063 2.678 -14.511 1.00 62.19 96 ASN A CA 1
ATOM 753 C C . ASN A 1 96 ? 22.089 2.067 -13.510 1.00 62.19 96 ASN A C 1
ATOM 755 O O . ASN A 1 96 ? 21.433 2.785 -12.756 1.00 62.19 96 ASN A O 1
ATOM 759 N N . VAL A 1 97 ? 21.973 0.741 -13.534 1.00 69.81 97 VAL A N 1
ATOM 760 C CA . VAL A 1 97 ? 20.972 -0.014 -12.774 1.00 69.81 97 VAL A CA 1
ATOM 761 C C . VAL A 1 97 ? 21.425 -0.203 -11.317 1.00 69.81 97 VAL A C 1
ATOM 763 O O . VAL A 1 97 ? 21.543 -1.318 -10.817 1.00 69.81 97 VAL A O 1
ATOM 766 N N . THR A 1 98 ? 21.725 0.900 -10.630 1.00 78.56 98 THR A N 1
ATOM 767 C CA . THR A 1 98 ? 21.958 0.909 -9.183 1.00 78.56 98 THR A CA 1
ATOM 768 C C . THR A 1 98 ? 20.612 0.982 -8.468 1.00 78.56 98 THR A C 1
ATOM 770 O O . THR A 1 98 ? 19.784 1.860 -8.734 1.00 78.56 98 THR A O 1
ATOM 773 N N . THR A 1 99 ? 20.348 0.015 -7.587 1.00 82.81 99 THR A N 1
ATOM 774 C CA . THR A 1 99 ? 19.128 0.003 -6.770 1.00 82.81 99 THR A CA 1
ATOM 775 C C . THR A 1 99 ? 19.228 1.029 -5.658 1.00 82.81 99 THR A C 1
ATOM 777 O O . THR A 1 99 ? 20.230 1.055 -4.943 1.00 82.81 99 THR A O 1
ATOM 780 N N . VAL A 1 100 ? 18.157 1.788 -5.447 1.00 86.25 100 VAL A N 1
ATOM 781 C CA . VAL A 1 100 ? 18.033 2.639 -4.264 1.00 86.25 100 VAL A CA 1
ATOM 782 C C . VAL A 1 100 ? 17.975 1.748 -3.013 1.00 86.25 100 VAL A C 1
ATOM 784 O O . VAL A 1 100 ? 17.293 0.717 -3.040 1.00 86.25 100 VAL A O 1
ATOM 787 N N . PRO A 1 101 ? 18.653 2.112 -1.908 1.00 88.81 101 PRO A N 1
ATOM 788 C CA . PRO A 1 101 ? 18.579 1.355 -0.664 1.00 88.81 101 PRO A CA 1
ATOM 789 C C . PRO A 1 101 ? 17.135 1.191 -0.181 1.00 88.81 101 PRO A C 1
ATOM 791 O O . PRO A 1 101 ? 16.394 2.171 -0.069 1.00 88.81 101 PRO A O 1
ATOM 794 N N . GLY A 1 102 ? 16.747 -0.033 0.188 1.00 87.81 102 GLY A N 1
ATOM 795 C CA . GLY A 1 102 ? 15.376 -0.333 0.608 1.00 87.81 102 GLY A CA 1
ATOM 796 C C . GLY A 1 102 ? 14.859 0.552 1.750 1.00 87.81 102 GLY A C 1
ATOM 797 O O . GLY A 1 102 ? 13.710 0.973 1.720 1.00 87.81 102 GLY A O 1
ATOM 798 N N . ARG A 1 103 ? 15.720 0.933 2.701 1.00 88.44 103 ARG A N 1
ATOM 799 C CA . ARG A 1 103 ? 15.368 1.842 3.811 1.00 88.44 103 ARG A CA 1
ATOM 800 C C . ARG A 1 103 ? 14.844 3.209 3.347 1.00 88.44 103 ARG A C 1
ATOM 802 O O . ARG A 1 103 ? 13.956 3.774 3.976 1.00 88.44 103 ARG A O 1
ATOM 809 N N . GLU A 1 104 ? 15.389 3.744 2.254 1.00 88.88 104 GLU A N 1
ATOM 810 C CA . GLU A 1 104 ? 14.974 5.044 1.713 1.00 88.88 104 GLU A CA 1
ATOM 811 C C . GLU A 1 104 ? 13.639 4.913 0.987 1.00 88.88 104 GLU A C 1
ATOM 813 O O . GLU A 1 104 ? 12.764 5.762 1.144 1.00 88.88 104 GLU A O 1
ATOM 818 N N . VAL A 1 105 ? 13.455 3.812 0.252 1.00 90.38 105 VAL A N 1
ATOM 819 C CA . VAL A 1 105 ? 12.183 3.483 -0.401 1.00 90.38 105 VAL A CA 1
ATOM 820 C C . VAL A 1 105 ? 11.086 3.278 0.643 1.00 90.38 105 VAL A C 1
ATOM 822 O O . VAL A 1 105 ? 10.011 3.860 0.529 1.00 90.38 105 VAL A O 1
ATOM 825 N N . GLU A 1 106 ? 11.364 2.513 1.698 1.00 91.12 106 GLU A N 1
ATOM 826 C CA . GLU A 1 106 ? 10.443 2.297 2.811 1.00 91.12 106 GLU A CA 1
ATOM 827 C C . GLU A 1 106 ? 10.025 3.622 3.454 1.00 91.12 106 GLU A C 1
ATOM 829 O O . GLU A 1 106 ? 8.831 3.897 3.580 1.00 91.12 106 GLU A O 1
ATOM 834 N N . ALA A 1 107 ? 10.990 4.475 3.806 1.00 89.94 107 ALA A N 1
ATOM 835 C CA . ALA A 1 107 ? 10.709 5.766 4.419 1.00 89.94 107 ALA A CA 1
ATOM 836 C C . ALA A 1 107 ? 9.915 6.699 3.486 1.00 89.94 107 ALA A C 1
ATOM 838 O O . ALA A 1 107 ? 8.985 7.372 3.941 1.00 89.94 107 ALA A O 1
ATOM 839 N N . ALA A 1 108 ? 10.226 6.701 2.186 1.00 91.06 108 ALA A N 1
ATOM 840 C CA . ALA A 1 108 ? 9.525 7.501 1.187 1.00 91.06 108 ALA A CA 1
ATOM 841 C C . ALA A 1 108 ? 8.065 7.072 1.004 1.00 91.06 108 ALA A C 1
ATOM 843 O O . ALA A 1 108 ? 7.164 7.920 0.980 1.00 91.06 108 ALA A O 1
ATOM 844 N N . ILE A 1 109 ? 7.822 5.762 0.908 1.00 92.62 109 ILE A N 1
ATOM 845 C CA . ILE A 1 109 ? 6.476 5.196 0.806 1.00 92.62 109 ILE A CA 1
ATOM 846 C C . ILE A 1 109 ? 5.704 5.437 2.099 1.00 92.62 109 ILE A C 1
ATOM 848 O O . ILE A 1 109 ? 4.554 5.862 2.034 1.00 92.62 109 ILE A O 1
ATOM 852 N N . ARG A 1 110 ? 6.328 5.239 3.267 1.00 90.62 110 ARG A N 1
ATOM 853 C CA . ARG A 1 11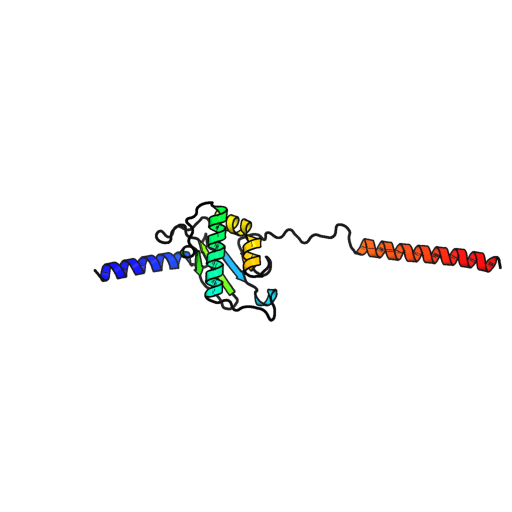0 ? 5.700 5.478 4.573 1.00 90.62 110 ARG A CA 1
ATOM 854 C C . ARG A 1 110 ? 5.263 6.935 4.730 1.00 90.62 110 ARG A C 1
ATOM 856 O O . ARG A 1 110 ? 4.133 7.189 5.126 1.00 90.62 110 ARG A O 1
ATOM 863 N N . LEU A 1 111 ? 6.113 7.891 4.346 1.00 90.31 111 LEU A N 1
ATOM 864 C CA . LEU A 1 111 ? 5.796 9.323 4.404 1.00 90.31 111 LEU A CA 1
ATOM 865 C C . LEU A 1 111 ? 4.601 9.702 3.515 1.00 90.31 111 LEU A C 1
ATOM 867 O O . LEU A 1 111 ? 3.804 10.564 3.876 1.00 90.31 111 LEU A O 1
ATOM 871 N N . ASN A 1 112 ? 4.474 9.069 2.347 1.00 91.19 112 ASN A N 1
ATOM 872 C CA . ASN A 1 112 ? 3.442 9.390 1.359 1.00 91.19 112 ASN A CA 1
ATOM 873 C C . ASN A 1 112 ? 2.284 8.384 1.349 1.00 91.19 112 ASN A C 1
ATOM 875 O O . ASN A 1 112 ? 1.462 8.409 0.430 1.00 91.19 112 ASN A O 1
ATOM 879 N N . ARG A 1 113 ? 2.195 7.510 2.360 1.00 90.44 113 ARG A N 1
ATOM 880 C CA . ARG A 1 113 ? 1.302 6.350 2.343 1.00 90.44 113 ARG A CA 1
ATOM 881 C C . ARG A 1 113 ? -0.162 6.736 2.195 1.00 90.44 113 ARG A C 1
ATOM 883 O O . ARG A 1 113 ? -0.841 6.210 1.321 1.00 90.44 113 ARG A O 1
ATOM 890 N N . HIS A 1 114 ? -0.608 7.728 2.964 1.00 90.88 114 HIS A N 1
ATOM 891 C CA . HIS A 1 114 ? -1.966 8.261 2.870 1.00 90.88 114 HIS A CA 1
ATOM 892 C C . HIS A 1 114 ? -2.306 8.731 1.449 1.00 90.88 114 HIS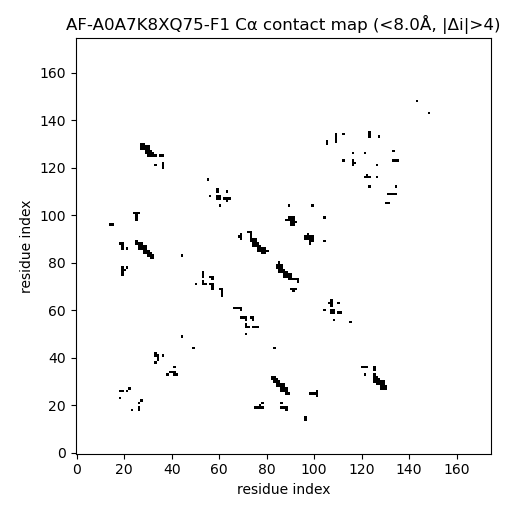 A C 1
ATOM 894 O O . HIS A 1 114 ? -3.364 8.409 0.924 1.00 90.88 114 HIS A O 1
ATOM 900 N N . ARG A 1 115 ? -1.387 9.436 0.782 1.00 92.31 115 ARG A N 1
ATOM 901 C CA . ARG A 1 115 ? -1.624 9.960 -0.566 1.00 92.31 115 ARG A CA 1
ATOM 902 C C . ARG A 1 115 ? -1.625 8.864 -1.633 1.00 92.31 115 ARG A C 1
ATOM 904 O O . ARG A 1 115 ? -2.410 8.953 -2.569 1.00 92.31 115 ARG A O 1
ATOM 911 N N . ILE A 1 116 ? -0.767 7.851 -1.494 1.00 94.12 116 ILE A N 1
ATOM 912 C CA . ILE A 1 116 ? -0.759 6.669 -2.371 1.00 94.12 116 ILE A CA 1
ATOM 913 C C . ILE A 1 116 ? -2.094 5.931 -2.246 1.00 94.12 116 ILE A C 1
ATOM 915 O O . ILE A 1 116 ? -2.764 5.708 -3.244 1.00 94.12 116 ILE A O 1
ATOM 919 N N . ASN A 1 117 ? -2.509 5.630 -1.020 1.00 93.25 117 ASN A N 1
ATOM 920 C CA . ASN A 1 117 ? -3.782 4.984 -0.715 1.00 93.25 117 ASN A CA 1
ATOM 921 C C . ASN A 1 117 ? -4.975 5.737 -1.321 1.00 93.25 117 ASN A C 1
ATOM 923 O O . ASN A 1 117 ? -5.774 5.150 -2.050 1.00 93.25 117 ASN A O 1
ATOM 927 N N . SER A 1 118 ? -5.043 7.053 -1.098 1.00 93.00 118 SER A N 1
ATOM 928 C CA . SER A 1 118 ? -6.108 7.902 -1.635 1.00 93.00 118 SER A CA 1
ATOM 929 C C . SER A 1 118 ? -6.136 7.938 -3.165 1.00 93.00 118 SER A C 1
ATOM 931 O O . SER A 1 118 ? -7.220 7.993 -3.734 1.00 93.00 118 SER A O 1
ATOM 933 N N . ALA A 1 119 ? -4.982 7.873 -3.842 1.00 95.25 119 ALA A N 1
ATOM 934 C CA . ALA A 1 119 ? -4.930 7.848 -5.307 1.00 95.25 119 ALA A CA 1
ATOM 935 C C . ALA A 1 119 ? -5.565 6.581 -5.906 1.00 95.25 119 ALA A C 1
ATOM 937 O O . ALA A 1 119 ? -6.127 6.647 -6.991 1.00 95.25 119 ALA A O 1
ATOM 938 N N . PHE A 1 120 ? -5.512 5.459 -5.183 1.00 94.94 120 PHE A N 1
ATOM 939 C CA . PHE A 1 120 ? -6.089 4.179 -5.605 1.00 94.94 120 PHE A CA 1
ATOM 940 C C . PHE A 1 120 ? -7.450 3.877 -4.972 1.00 94.94 120 PHE A C 1
ATOM 942 O O . PHE A 1 120 ? -8.011 2.813 -5.235 1.00 94.94 120 PHE A O 1
ATOM 949 N N . LEU A 1 121 ? -7.968 4.777 -4.125 1.00 94.00 121 LEU A N 1
ATOM 950 C CA . LEU A 1 121 ? -9.162 4.556 -3.299 1.00 94.00 121 LEU A CA 1
ATOM 951 C C . LEU A 1 121 ? -9.046 3.301 -2.409 1.00 94.00 121 LEU A C 1
ATOM 953 O O . LEU A 1 121 ? -10.029 2.617 -2.134 1.00 94.00 121 LEU A O 1
ATOM 957 N N . LEU A 1 122 ? -7.827 2.988 -1.962 1.00 93.31 122 LEU A N 1
ATOM 958 C CA . LEU A 1 122 ? -7.518 1.835 -1.116 1.00 93.31 122 LEU A CA 1
ATOM 959 C C . LEU A 1 122 ? -7.073 2.290 0.276 1.00 93.31 122 LEU A C 1
ATOM 961 O O . LEU A 1 122 ? -6.600 3.405 0.459 1.00 93.31 122 LEU A O 1
ATOM 965 N N . SER A 1 123 ? -7.198 1.416 1.271 1.00 90.12 123 SER A N 1
ATOM 966 C CA . SER A 1 123 ? -6.689 1.625 2.630 1.00 90.12 123 SER A CA 1
ATOM 967 C C . SER A 1 123 ? -5.386 0.851 2.875 1.00 90.12 123 SER A C 1
ATOM 969 O O . SER A 1 123 ? -5.002 -0.007 2.081 1.00 90.12 123 SER A O 1
ATOM 971 N N . ASP A 1 124 ? -4.729 1.088 4.016 1.00 87.56 124 ASP A N 1
ATOM 972 C CA . ASP A 1 124 ? -3.521 0.346 4.426 1.00 87.56 124 ASP A CA 1
ATOM 973 C C . ASP A 1 124 ? -3.758 -1.169 4.571 1.00 87.56 124 ASP A C 1
ATOM 975 O O . ASP A 1 124 ? -2.815 -1.955 4.477 1.00 87.56 124 ASP A O 1
ATOM 979 N N . GLN A 1 125 ? -5.011 -1.595 4.771 1.00 86.94 125 GLN A N 1
ATOM 980 C CA . GLN A 1 125 ? -5.378 -3.011 4.836 1.00 86.94 125 GLN A CA 1
ATOM 981 C C . GLN A 1 125 ? -5.534 -3.640 3.449 1.00 86.94 125 GLN A C 1
ATOM 983 O O . GLN A 1 125 ? -5.231 -4.820 3.278 1.00 86.94 125 GLN A O 1
ATOM 988 N N . THR A 1 126 ? -6.007 -2.875 2.464 1.00 91.06 126 THR A N 1
ATOM 989 C CA . THR A 1 126 ? -6.293 -3.374 1.111 1.00 91.06 126 THR A CA 1
ATOM 990 C C . THR A 1 126 ? -5.143 -3.132 0.141 1.00 91.06 126 THR A C 1
ATOM 992 O O . THR A 1 126 ? -5.056 -3.823 -0.863 1.00 91.06 126 THR A O 1
ATOM 995 N N . LEU A 1 127 ? -4.249 -2.189 0.432 1.00 92.50 127 LEU A N 1
ATOM 996 C CA . LEU A 1 127 ? -2.999 -1.965 -0.286 1.00 92.50 127 LEU A CA 1
ATOM 997 C C . LEU A 1 127 ? -1.854 -2.215 0.699 1.00 92.50 127 LEU A C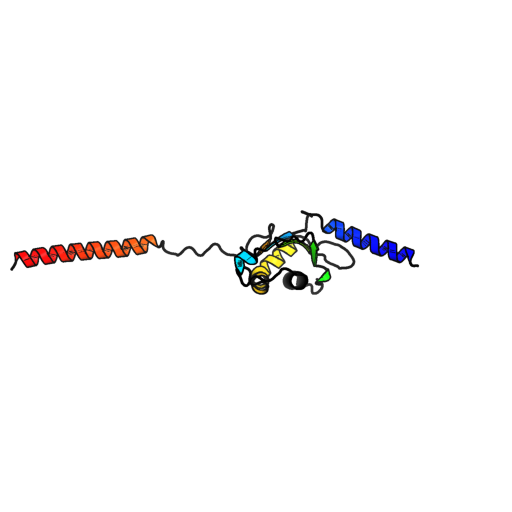 1
ATOM 999 O O . LEU A 1 127 ? -1.508 -1.359 1.513 1.00 92.50 127 LEU A O 1
ATOM 1003 N N . GLN A 1 128 ? -1.280 -3.417 0.639 1.00 90.88 128 GLN A N 1
ATOM 1004 C CA . GLN A 1 128 ? -0.256 -3.880 1.573 1.00 90.88 128 GLN A CA 1
ATOM 1005 C C . GLN A 1 128 ? 1.121 -3.914 0.918 1.00 90.88 128 GLN A C 1
ATOM 1007 O O . GLN A 1 128 ? 1.281 -4.389 -0.206 1.00 90.88 128 GLN A O 1
ATOM 1012 N N . PHE A 1 129 ? 2.135 -3.497 1.672 1.00 90.44 129 PHE A N 1
ATOM 1013 C CA . PHE A 1 129 ? 3.543 -3.609 1.303 1.00 90.44 129 PHE A CA 1
ATOM 1014 C C . PHE A 1 129 ? 4.212 -4.509 2.345 1.00 90.44 129 PHE A C 1
ATOM 1016 O O . PHE A 1 129 ? 4.345 -4.110 3.495 1.00 90.44 129 PHE A O 1
ATOM 1023 N N . LEU A 1 130 ? 4.618 -5.728 1.981 1.00 84.62 130 LEU A N 1
ATOM 1024 C CA . LEU A 1 130 ? 4.967 -6.758 2.979 1.00 84.62 130 LEU A CA 1
ATOM 1025 C C . LEU A 1 130 ? 6.164 -6.417 3.879 1.00 84.62 130 LEU A C 1
ATOM 1027 O O . LEU A 1 130 ? 6.232 -6.906 5.000 1.00 84.62 130 LEU A O 1
ATOM 1031 N N . LYS A 1 131 ? 7.103 -5.601 3.394 1.00 81.12 131 LYS A N 1
ATOM 1032 C CA . LYS A 1 131 ? 8.286 -5.166 4.156 1.00 81.12 131 LYS A CA 1
ATOM 1033 C C . LYS A 1 131 ? 8.123 -3.780 4.795 1.00 81.12 131 LYS A C 1
ATOM 1035 O O . LYS A 1 131 ? 9.042 -3.335 5.461 1.00 81.12 131 LYS A O 1
ATOM 1040 N N . ILE A 1 132 ? 6.998 -3.093 4.578 1.00 79.44 132 ILE A N 1
ATOM 1041 C CA . ILE A 1 132 ? 6.776 -1.718 5.048 1.00 79.44 132 ILE A CA 1
ATOM 1042 C C . ILE A 1 132 ? 5.631 -1.745 6.054 1.00 79.44 132 ILE A C 1
ATOM 1044 O O . ILE A 1 132 ? 4.496 -2.079 5.709 1.00 79.44 132 ILE A O 1
ATOM 1048 N N . THR A 1 133 ? 5.932 -1.388 7.299 1.00 72.44 133 THR A N 1
ATOM 1049 C CA . THR A 1 133 ? 4.933 -1.349 8.375 1.00 72.44 133 THR A CA 1
ATOM 1050 C C . THR A 1 133 ? 3.811 -0.349 8.070 1.00 72.44 133 THR A C 1
ATOM 1052 O O . THR A 1 133 ? 4.040 0.714 7.489 1.00 72.44 133 THR A O 1
ATOM 1055 N N . SER A 1 134 ? 2.577 -0.725 8.428 1.00 66.00 134 SER A N 1
ATOM 1056 C CA . SER A 1 134 ? 1.378 0.107 8.251 1.00 66.00 134 SER A CA 1
ATOM 1057 C C . SER A 1 134 ? 1.518 1.438 8.993 1.00 66.00 134 SER A C 1
ATOM 1059 O O . SER A 1 134 ? 2.094 1.485 10.079 1.00 66.00 134 SER A O 1
ATOM 1061 N N . THR A 1 135 ? 0.977 2.512 8.414 1.00 65.25 135 THR A N 1
ATOM 1062 C CA . THR A 1 135 ? 0.967 3.843 9.042 1.00 65.25 135 THR A CA 1
ATOM 1063 C C . THR A 1 135 ? -0.276 4.106 9.878 1.00 65.25 135 THR A C 1
ATOM 1065 O O . THR A 1 135 ? -0.318 5.102 10.598 1.00 65.25 135 THR A O 1
ATOM 1068 N N . LEU A 1 136 ? -1.286 3.237 9.795 1.00 58.84 136 LEU A N 1
ATOM 1069 C CA . LEU A 1 136 ? -2.463 3.345 10.643 1.00 58.84 136 LEU A CA 1
ATOM 1070 C C . LEU A 1 136 ? -2.066 3.184 12.111 1.00 58.84 136 LEU A C 1
ATOM 1072 O O . LEU A 1 136 ? -1.595 2.123 12.527 1.00 58.84 136 LEU A O 1
ATOM 1076 N N . SER A 1 137 ? -2.326 4.230 12.897 1.00 56.47 137 SER A N 1
ATOM 1077 C CA . SER A 1 137 ? -2.484 4.096 14.340 1.00 56.47 137 SER A CA 1
ATOM 1078 C C . SER A 1 137 ? -3.477 2.961 14.622 1.00 56.47 137 SER A C 1
ATOM 1080 O O . SER A 1 137 ? -4.438 2.805 13.856 1.00 56.47 137 SER A O 1
ATOM 1082 N N . PRO A 1 138 ? -3.274 2.161 15.683 1.00 56.94 138 PRO A N 1
ATOM 1083 C CA . PRO A 1 138 ? -4.259 1.161 16.077 1.00 56.94 138 PRO A CA 1
ATOM 1084 C C . PRO A 1 138 ? -5.642 1.825 16.191 1.00 56.94 138 PRO A C 1
ATOM 1086 O O . PRO A 1 138 ? -5.702 3.017 16.522 1.00 56.94 138 PRO A O 1
ATOM 1089 N N . PRO A 1 139 ? -6.737 1.101 15.878 1.00 64.31 139 PRO A N 1
ATOM 1090 C CA . PRO A 1 139 ? -8.087 1.634 16.007 1.00 64.31 139 PRO A CA 1
ATOM 1091 C C . PRO A 1 139 ? -8.218 2.349 17.348 1.00 64.31 139 PRO A C 1
ATOM 1093 O O . PRO A 1 139 ? -7.797 1.800 18.366 1.00 64.31 139 PRO A O 1
ATOM 1096 N N . LEU A 1 140 ? -8.729 3.583 17.338 1.00 61.47 140 LEU A N 1
ATOM 1097 C CA . LEU A 1 140 ? -8.954 4.332 18.569 1.00 61.47 140 LEU A CA 1
ATOM 1098 C C . LEU A 1 140 ? -9.913 3.512 19.428 1.00 61.47 140 LEU A C 1
ATOM 1100 O O . LEU A 1 140 ? -11.110 3.457 19.142 1.00 61.47 140 LEU A O 1
ATOM 1104 N N . GLU A 1 141 ? -9.381 2.841 20.446 1.00 71.94 141 GLU A N 1
ATOM 1105 C CA . GLU A 1 141 ? -10.234 2.202 21.429 1.00 71.94 141 GLU A CA 1
ATOM 1106 C C . GLU A 1 141 ? -11.010 3.311 22.145 1.00 71.94 141 GLU A C 1
ATOM 1108 O O . GLU A 1 141 ? -10.428 4.342 22.510 1.00 71.94 141 GLU A O 1
ATOM 1113 N N . PRO A 1 142 ? -12.336 3.164 22.296 1.00 75.25 142 PRO A N 1
ATOM 1114 C CA . PRO A 1 142 ? -13.129 4.169 22.977 1.00 75.25 142 PRO A CA 1
ATOM 1115 C C . PRO A 1 142 ? -12.566 4.369 24.388 1.00 75.25 142 PRO A C 1
ATOM 1117 O O . PRO A 1 142 ? -12.339 3.402 25.112 1.00 75.25 142 PRO A O 1
ATOM 1120 N N . SER A 1 143 ? -12.366 5.627 24.801 1.00 79.56 143 SER A N 1
ATOM 1121 C CA . SER A 1 143 ? -11.778 5.962 26.112 1.00 79.56 143 SER A CA 1
ATOM 1122 C C . SER A 1 143 ? -12.564 5.399 27.300 1.00 79.56 143 SER A C 1
ATOM 1124 O O . SER A 1 143 ? -12.054 5.371 28.416 1.00 79.56 143 SER A O 1
ATOM 1126 N N . THR A 1 144 ? -13.803 4.952 27.071 1.00 82.44 144 THR A N 1
ATOM 1127 C CA . THR A 1 144 ? -14.589 4.191 28.041 1.00 82.44 144 THR A CA 1
ATOM 1128 C C . THR A 1 144 ? -15.159 2.922 27.394 1.00 82.44 144 THR A C 1
ATOM 1130 O O . THR A 1 144 ? -15.727 2.987 26.300 1.00 82.44 144 THR A O 1
ATOM 1133 N N . PRO A 1 145 ? -15.041 1.756 28.054 1.00 89.69 145 PRO A N 1
ATOM 1134 C CA . PRO A 1 145 ? -15.673 0.521 27.606 1.00 89.69 145 PRO A CA 1
ATOM 1135 C C . PRO A 1 145 ? -17.192 0.679 27.473 1.00 89.69 145 PRO A C 1
ATOM 1137 O O . PRO A 1 145 ? -17.862 1.092 28.419 1.00 89.69 145 PRO A O 1
ATOM 1140 N N . VAL A 1 146 ? -17.758 0.270 26.335 1.00 90.69 146 VAL A N 1
ATOM 1141 C CA . VAL A 1 146 ? -19.209 0.361 26.061 1.00 90.69 146 VAL A CA 1
ATOM 1142 C C . VAL A 1 146 ? -20.044 -0.331 27.146 1.00 90.69 146 VAL A C 1
ATOM 1144 O O . VAL A 1 146 ? -21.098 0.163 27.540 1.00 90.69 146 VAL A O 1
ATOM 1147 N N . TRP A 1 147 ? -19.554 -1.446 27.692 1.00 92.88 147 TRP A N 1
ATOM 1148 C CA . TRP A 1 147 ? -20.249 -2.184 28.747 1.00 92.88 147 TRP A CA 1
ATOM 1149 C C . TRP A 1 147 ? -20.422 -1.380 30.048 1.00 92.88 147 TRP A C 1
ATOM 1151 O O . TRP A 1 147 ? -21.447 -1.529 30.706 1.00 92.88 147 TRP A O 1
ATOM 1161 N N . LEU A 1 148 ? -19.498 -0.469 30.389 1.00 93.44 148 LEU A N 1
ATOM 1162 C CA . LEU A 1 148 ? -19.647 0.408 31.561 1.00 93.44 148 LEU A CA 1
ATOM 1163 C C . LEU A 1 148 ? -20.821 1.383 31.404 1.00 93.44 148 LEU A C 1
ATOM 1165 O O . LEU A 1 148 ? -21.539 1.637 32.371 1.00 93.44 148 LEU A O 1
ATOM 1169 N N . ILE A 1 149 ? -21.053 1.884 30.187 1.00 93.12 149 ILE A N 1
ATOM 1170 C CA . ILE A 1 149 ? -22.201 2.748 29.877 1.00 93.12 149 ILE A CA 1
ATOM 1171 C C . ILE A 1 149 ? -23.502 1.958 30.057 1.00 93.12 149 ILE A C 1
ATOM 1173 O O . ILE A 1 149 ? -24.419 2.416 30.739 1.00 93.12 149 ILE A O 1
ATOM 1177 N N . VAL A 1 150 ? -23.564 0.742 29.502 1.00 96.12 150 VAL A N 1
ATOM 1178 C CA . VAL A 1 150 ? -24.738 -0.139 29.621 1.00 96.12 150 VAL A CA 1
ATOM 1179 C C . VAL A 1 150 ? -25.010 -0.496 31.084 1.00 96.12 150 VAL A C 1
ATOM 1181 O O . VAL A 1 150 ? -26.146 -0.382 31.543 1.00 96.12 150 VAL A O 1
ATOM 1184 N N . PHE A 1 151 ? -23.971 -0.861 31.839 1.00 96.38 151 PHE A N 1
ATOM 1185 C CA . PHE A 1 151 ? -24.0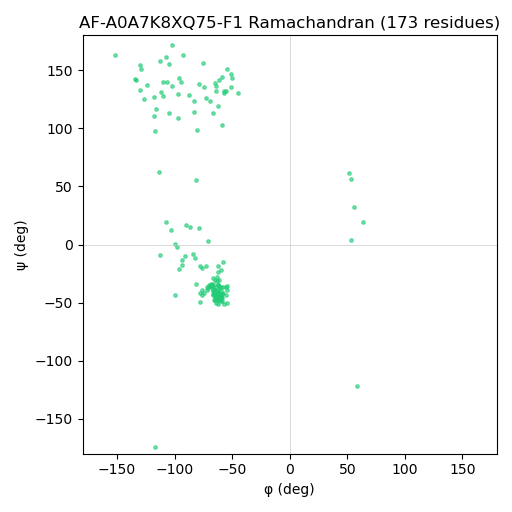71 -1.163 33.266 1.00 96.38 151 PHE A CA 1
ATOM 1186 C C . PHE A 1 151 ? -24.621 0.025 34.066 1.00 96.38 151 PHE A C 1
ATOM 1188 O O . PHE A 1 151 ? -25.541 -0.149 34.865 1.00 96.38 151 PHE A O 1
ATOM 1195 N N . GLY A 1 152 ? -24.118 1.239 33.815 1.00 96.56 152 GLY A N 1
ATOM 1196 C CA . GLY A 1 152 ? -24.576 2.451 34.497 1.00 96.56 152 GLY A CA 1
ATOM 1197 C C . GLY A 1 152 ? -26.059 2.751 34.264 1.00 96.56 152 GLY A C 1
ATOM 1198 O O . GLY A 1 152 ? -26.788 3.050 35.211 1.00 96.56 152 GLY A O 1
ATOM 1199 N N . VAL A 1 153 ? -26.533 2.614 33.022 1.00 97.44 153 VAL A N 1
ATOM 1200 C CA . VAL A 1 153 ? -27.949 2.838 32.679 1.00 97.44 153 VAL A CA 1
ATOM 1201 C C . VAL A 1 153 ? -28.851 1.811 33.366 1.00 97.44 153 VAL A C 1
ATOM 1203 O O . VAL A 1 153 ? -29.853 2.185 33.977 1.00 97.44 153 VAL A O 1
ATOM 1206 N N . VAL A 1 154 ? -28.487 0.526 33.313 1.00 97.81 154 VAL A N 1
ATOM 1207 C CA . VAL A 1 154 ? -29.267 -0.551 33.943 1.00 97.81 154 VAL A CA 1
ATOM 1208 C C . VAL A 1 154 ? -29.327 -0.363 35.459 1.00 97.81 154 VAL A C 1
ATOM 1210 O O . VAL A 1 154 ? -30.408 -0.454 36.040 1.00 97.81 154 VAL A O 1
ATOM 1213 N N . LEU A 1 155 ? -28.201 -0.034 36.099 1.00 97.62 155 LEU A N 1
ATOM 1214 C CA . LEU A 1 155 ? -28.147 0.206 37.540 1.00 97.62 155 LEU A CA 1
ATOM 1215 C C . LEU A 1 155 ? -29.056 1.376 37.953 1.00 97.62 155 LEU A C 1
ATOM 1217 O O . LEU A 1 155 ? -29.829 1.242 38.901 1.00 97.62 155 LEU A O 1
ATOM 1221 N N . CYS A 1 156 ? -29.036 2.488 37.209 1.00 97.50 156 CYS A N 1
ATOM 1222 C CA . CYS A 1 156 ? -29.927 3.625 37.458 1.00 97.50 156 CYS A CA 1
ATOM 1223 C C . CYS A 1 156 ? -31.412 3.252 37.347 1.00 97.50 156 CYS A C 1
ATOM 1225 O O . CYS A 1 156 ? -32.203 3.642 38.207 1.00 97.50 156 CYS A O 1
ATOM 1227 N N . LEU A 1 157 ? -31.802 2.476 36.329 1.00 97.75 157 LEU A N 1
ATOM 1228 C CA . LEU A 1 157 ? -33.190 2.028 36.160 1.00 97.75 157 LEU A CA 1
ATOM 1229 C C . LEU A 1 157 ? -33.643 1.104 37.296 1.00 97.75 157 LEU A C 1
ATOM 1231 O O . LEU A 1 157 ? -34.754 1.255 37.802 1.00 97.75 157 LEU A O 1
ATOM 1235 N N . VAL A 1 158 ? -32.780 0.181 37.728 1.00 97.62 158 VAL A N 1
ATOM 1236 C CA . VAL A 1 158 ? -33.073 -0.733 38.842 1.00 97.62 158 VAL A CA 1
ATOM 1237 C C . VAL A 1 158 ? -33.248 0.043 40.145 1.00 97.62 158 VAL A C 1
ATOM 1239 O O . VAL A 1 158 ? -34.238 -0.158 40.848 1.00 97.62 158 VAL A O 1
ATOM 1242 N N . VAL A 1 159 ? -32.337 0.971 40.452 1.00 97.50 159 VAL A N 1
ATOM 1243 C CA . VAL A 1 159 ? -32.426 1.806 41.660 1.00 97.50 159 VAL A CA 1
ATOM 1244 C C . VAL A 1 159 ? -33.691 2.666 41.635 1.00 97.50 159 VAL A C 1
ATOM 1246 O O . VAL A 1 159 ? -34.426 2.690 42.622 1.00 97.50 159 VAL A O 1
ATOM 1249 N N . ALA A 1 160 ? -33.997 3.315 40.509 1.00 97.06 160 ALA A N 1
ATOM 1250 C CA . ALA A 1 160 ? -35.224 4.095 40.359 1.00 97.06 160 ALA A CA 1
ATOM 1251 C C . ALA A 1 160 ? -36.482 3.230 40.556 1.00 97.06 160 ALA A C 1
ATOM 1253 O O . ALA A 1 160 ? -37.400 3.630 41.272 1.00 97.06 160 ALA A O 1
ATOM 1254 N N . GLY A 1 161 ? -36.501 2.019 39.988 1.00 97.00 161 GLY A N 1
ATOM 1255 C CA . GLY A 1 161 ? -37.583 1.053 40.173 1.00 97.00 161 GLY A CA 1
ATOM 1256 C C . GLY A 1 161 ? -37.782 0.658 41.638 1.00 97.00 161 GLY A C 1
ATOM 1257 O O . GLY A 1 161 ? -38.906 0.696 42.137 1.00 97.00 161 GLY A O 1
ATOM 1258 N N . ILE A 1 162 ? -36.699 0.354 42.361 1.00 96.69 162 ILE A N 1
ATOM 1259 C CA . ILE A 1 162 ? -36.750 0.009 43.791 1.00 96.69 162 ILE A CA 1
ATOM 1260 C C . ILE A 1 162 ? -37.303 1.177 44.615 1.00 96.69 162 ILE A C 1
ATOM 1262 O O . ILE A 1 162 ? -38.195 0.982 45.441 1.00 96.69 162 ILE A O 1
ATOM 1266 N N . VAL A 1 163 ? -36.822 2.400 44.373 1.00 96.62 163 VAL A N 1
ATOM 1267 C CA . VAL A 1 163 ? -37.290 3.596 45.090 1.00 96.62 163 VAL A CA 1
ATOM 1268 C C . VAL A 1 163 ? -38.783 3.831 44.849 1.00 96.62 163 VAL A C 1
ATOM 1270 O O . VAL A 1 163 ? -39.526 4.064 45.804 1.00 96.62 163 VAL A O 1
ATOM 1273 N N . LEU A 1 164 ? -39.249 3.716 43.601 1.00 95.25 164 LEU A N 1
ATOM 1274 C CA . LEU A 1 164 ? -40.668 3.858 43.265 1.00 95.25 164 LEU A CA 1
ATOM 1275 C C . LEU A 1 164 ? -41.535 2.792 43.947 1.00 95.25 164 LEU A C 1
ATOM 1277 O O . LEU A 1 164 ? -42.604 3.126 44.459 1.00 95.25 164 LEU A O 1
ATOM 1281 N N . LEU A 1 165 ? -41.070 1.540 44.012 1.00 94.19 165 LEU A N 1
ATOM 1282 C CA . LEU A 1 165 ? -41.782 0.462 44.706 1.00 94.19 165 LEU A CA 1
ATOM 1283 C C . LEU A 1 165 ? -41.875 0.709 46.216 1.00 94.19 165 LEU A C 1
ATOM 1285 O O . LEU A 1 165 ? -42.948 0.535 46.794 1.00 94.19 165 LEU A O 1
ATOM 1289 N N . ILE A 1 166 ? -40.792 1.161 46.858 1.00 94.25 166 ILE A N 1
ATOM 1290 C CA . ILE A 1 166 ? -40.786 1.473 48.297 1.00 94.25 166 ILE A CA 1
ATOM 1291 C C . ILE A 1 166 ? -41.745 2.631 48.599 1.00 94.25 166 ILE A C 1
ATOM 1293 O O . ILE A 1 166 ? -42.600 2.521 49.481 1.00 94.25 166 ILE A O 1
ATOM 1297 N N . VAL A 1 167 ? -41.640 3.736 47.854 1.00 93.06 167 VAL A N 1
ATOM 1298 C CA . VAL A 1 167 ? -42.502 4.913 48.048 1.00 93.06 167 VAL A CA 1
ATOM 1299 C C . VAL A 1 167 ? -43.966 4.571 47.767 1.00 93.06 167 VAL A C 1
ATOM 1301 O O . VAL A 1 167 ? -44.846 4.973 48.533 1.00 93.06 167 VAL A O 1
ATOM 1304 N N . GLY A 1 168 ? -44.230 3.801 46.708 1.00 91.75 168 GLY A N 1
ATOM 1305 C CA . GLY A 1 168 ? -45.558 3.291 46.377 1.00 91.75 168 GLY A CA 1
ATOM 1306 C C . GLY A 1 168 ? -46.139 2.431 47.498 1.00 91.75 168 GLY A C 1
ATOM 1307 O O . GLY A 1 168 ? -47.249 2.697 47.954 1.00 91.75 168 GLY A O 1
ATOM 1308 N N . GLY A 1 169 ? -45.365 1.475 48.017 1.00 90.62 169 GLY A N 1
ATOM 1309 C CA . GLY A 1 169 ? -45.777 0.611 49.124 1.00 90.62 169 GLY A CA 1
ATOM 1310 C C . GLY A 1 169 ? -46.101 1.382 5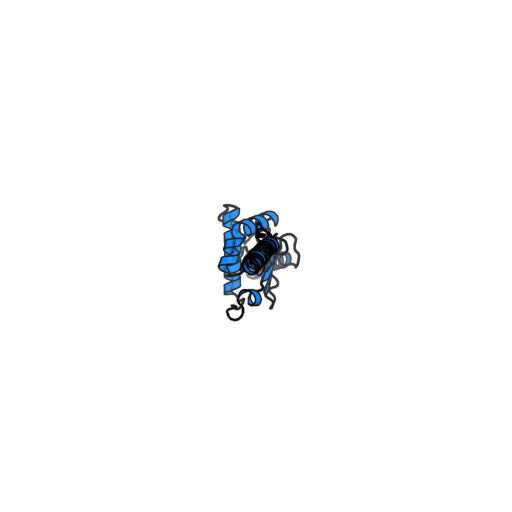0.407 1.00 90.62 169 GLY A C 1
ATOM 1311 O O . GLY A 1 169 ? -47.125 1.127 51.041 1.00 90.62 169 GLY A O 1
ATOM 1312 N N . ILE A 1 170 ? -45.286 2.380 50.769 1.00 89.50 170 ILE A N 1
ATOM 1313 C CA . ILE A 1 170 ? -45.542 3.230 51.945 1.00 89.50 170 ILE A CA 1
ATOM 1314 C C . ILE A 1 170 ? -46.803 4.082 51.746 1.00 89.50 170 ILE A C 1
ATOM 1316 O O . ILE A 1 170 ? -47.607 4.205 52.670 1.00 89.50 170 ILE A O 1
ATOM 1320 N N . ARG A 1 171 ? -46.999 4.665 50.554 1.00 85.44 171 ARG A N 1
ATOM 1321 C CA . ARG A 1 171 ? -48.203 5.454 50.241 1.00 85.44 171 ARG A CA 1
ATOM 1322 C C . ARG A 1 171 ? -49.472 4.608 50.263 1.00 85.44 171 ARG A C 1
ATOM 1324 O O . ARG A 1 171 ? -50.463 5.064 50.822 1.00 85.44 171 ARG A O 1
ATOM 1331 N N . GLN A 1 172 ? -49.431 3.400 49.701 1.00 83.06 172 GLN A N 1
ATOM 1332 C CA . GLN A 1 172 ? -50.560 2.467 49.692 1.00 83.06 172 GLN A CA 1
ATOM 1333 C C . GLN A 1 172 ? -50.984 2.086 51.114 1.00 83.06 172 GLN A C 1
ATOM 1335 O O . GLN A 1 172 ? -52.168 1.968 51.377 1.00 83.06 172 GLN A O 1
ATOM 1340 N N . ARG A 1 173 ? -50.025 1.927 52.036 1.00 74.75 173 ARG A N 1
ATOM 1341 C CA . ARG A 1 173 ? -50.294 1.554 53.434 1.00 74.75 173 ARG A CA 1
ATOM 1342 C C . ARG A 1 173 ? -50.803 2.712 54.303 1.00 74.75 173 ARG A C 1
ATOM 1344 O O . ARG A 1 173 ? -51.291 2.465 55.399 1.00 74.75 173 ARG A O 1
ATOM 1351 N N . ARG A 1 174 ? -50.605 3.964 53.867 1.00 66.06 174 ARG A N 1
ATOM 1352 C CA . ARG A 1 174 ? -51.093 5.179 54.552 1.00 66.06 174 ARG A CA 1
ATOM 1353 C C . ARG A 1 174 ? -52.458 5.664 54.043 1.00 66.06 174 ARG A C 1
ATOM 1355 O O . ARG A 1 174 ? -53.021 6.551 54.679 1.00 66.06 174 ARG A O 1
ATOM 1362 N N . ARG A 1 175 ? -52.934 5.162 52.902 1.00 55.72 175 ARG A N 1
ATOM 1363 C CA . ARG A 1 175 ? -54.327 5.311 52.454 1.00 55.72 175 ARG A CA 1
ATOM 1364 C C . ARG A 1 175 ? -55.171 4.196 53.048 1.00 55.72 175 ARG A C 1
ATOM 1366 O O . ARG A 1 175 ? -56.361 4.479 53.284 1.00 55.72 175 ARG A O 1
#